Protein AF-A0A6B3CVJ9-F1 (afdb_monomer_lite)

Structure (mmCIF, N/CA/C/O backbone):
data_AF-A0A6B3CVJ9-F1
#
_entry.id   AF-A0A6B3CVJ9-F1
#
loop_
_atom_site.group_PDB
_atom_site.id
_atom_site.type_symbol
_atom_site.label_atom_id
_atom_site.label_alt_id
_atom_site.label_comp_id
_atom_site.label_asym_id
_atom_site.label_entity_id
_atom_site.label_seq_id
_a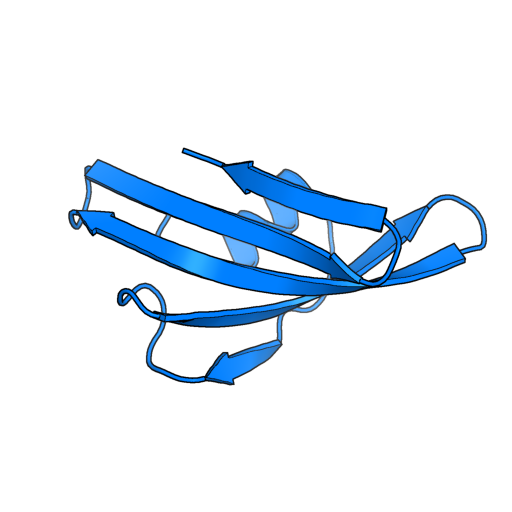tom_site.pdbx_PDB_ins_code
_atom_site.Cartn_x
_atom_site.Cartn_y
_atom_site.Cartn_z
_atom_site.occupancy
_atom_site.B_iso_or_equiv
_atom_site.auth_seq_id
_atom_site.auth_comp_id
_atom_site.auth_asym_id
_atom_site.auth_atom_id
_atom_site.pdbx_PDB_model_num
ATOM 1 N N . LEU A 1 1 ? -1.276 5.624 10.389 1.00 66.25 1 LEU A N 1
ATOM 2 C CA . LEU A 1 1 ? -1.936 4.531 9.634 1.00 66.25 1 LEU A CA 1
ATOM 3 C C . LEU A 1 1 ? -2.911 5.081 8.597 1.00 66.25 1 LEU A C 1
ATOM 5 O O . LEU A 1 1 ? -2.732 4.794 7.429 1.00 66.25 1 LEU A O 1
ATOM 9 N N . ALA A 1 2 ? -3.894 5.900 8.988 1.00 81.19 2 ALA A N 1
ATOM 10 C CA . ALA A 1 2 ? -4.888 6.459 8.061 1.00 81.19 2 ALA A CA 1
ATOM 11 C C . ALA A 1 2 ? -4.351 7.502 7.060 1.00 81.19 2 ALA A C 1
ATOM 13 O O . ALA A 1 2 ? -5.074 7.885 6.152 1.00 81.19 2 ALA A O 1
ATOM 14 N N . ASP A 1 3 ? -3.112 7.964 7.206 1.00 83.56 3 ASP A N 1
ATOM 15 C CA . ASP A 1 3 ? -2.453 8.832 6.230 1.00 83.56 3 ASP A CA 1
ATOM 16 C C . ASP A 1 3 ? -1.731 7.961 5.188 1.00 83.56 3 ASP A C 1
ATOM 18 O O . ASP A 1 3 ? -0.775 7.253 5.517 1.00 83.56 3 ASP A O 1
ATOM 22 N N . GLY A 1 4 ? -2.241 7.970 3.954 1.00 78.12 4 GLY A N 1
ATOM 23 C CA . GLY A 1 4 ? -1.701 7.178 2.848 1.00 78.12 4 GLY A CA 1
ATOM 24 C C . GLY A 1 4 ? -0.315 7.641 2.397 1.00 78.12 4 GLY A C 1
ATOM 25 O O . GLY A 1 4 ? 0.506 6.805 2.018 1.00 78.12 4 GLY A O 1
ATOM 26 N N . ASP A 1 5 ? -0.022 8.937 2.511 1.00 81.31 5 ASP A N 1
ATOM 27 C CA . ASP A 1 5 ? 1.265 9.517 2.125 1.00 81.31 5 ASP A CA 1
ATOM 28 C C . ASP A 1 5 ? 2.335 9.096 3.130 1.00 81.31 5 ASP A C 1
ATOM 30 O O . ASP A 1 5 ? 3.387 8.585 2.742 1.00 81.31 5 ASP A O 1
ATOM 34 N N . ALA A 1 6 ? 2.035 9.208 4.429 1.00 82.19 6 ALA A N 1
ATOM 35 C CA . ALA A 1 6 ? 2.925 8.738 5.490 1.00 82.19 6 ALA A CA 1
ATOM 36 C C . ALA A 1 6 ? 3.189 7.222 5.402 1.00 82.19 6 ALA A C 1
ATOM 38 O O . ALA A 1 6 ? 4.307 6.770 5.656 1.00 82.19 6 ALA A O 1
ATOM 39 N N . TYR A 1 7 ? 2.179 6.430 5.020 1.00 79.81 7 TYR A N 1
ATOM 40 C CA . TYR A 1 7 ? 2.342 4.994 4.788 1.00 79.81 7 TYR A CA 1
ATOM 41 C C . TYR A 1 7 ? 3.302 4.705 3.628 1.00 79.81 7 TYR A C 1
ATOM 43 O O . TYR A 1 7 ? 4.257 3.946 3.801 1.00 79.81 7 TYR A O 1
ATOM 51 N N . VAL A 1 8 ? 3.087 5.321 2.461 1.00 78.00 8 VAL A N 1
ATOM 52 C CA . VAL A 1 8 ? 3.965 5.107 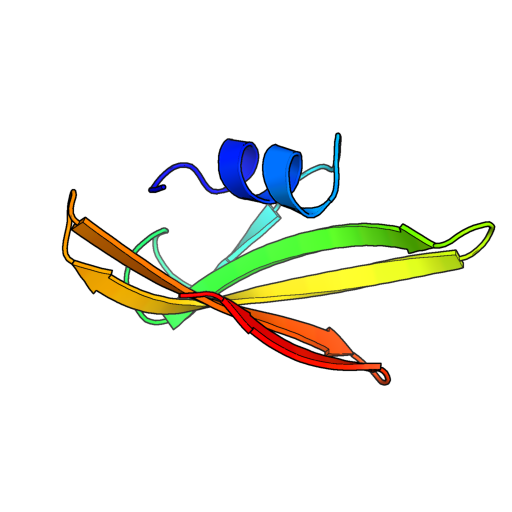1.302 1.00 78.00 8 VAL A CA 1
ATOM 53 C C . VAL A 1 8 ? 5.378 5.594 1.602 1.00 78.00 8 VAL A C 1
ATOM 55 O O . VAL A 1 8 ? 6.331 4.893 1.272 1.00 78.00 8 VAL A O 1
ATOM 58 N N . GLN A 1 9 ? 5.532 6.722 2.301 1.00 80.88 9 GLN A N 1
ATOM 59 C CA . GLN A 1 9 ? 6.849 7.183 2.738 1.00 80.88 9 GLN A CA 1
ATOM 60 C C . GLN A 1 9 ? 7.578 6.167 3.614 1.00 80.88 9 GLN A C 1
ATOM 62 O O . GLN A 1 9 ? 8.783 5.987 3.453 1.00 80.88 9 GLN A O 1
ATOM 67 N N . TRP A 1 10 ? 6.868 5.484 4.510 1.00 77.44 10 TRP A N 1
ATOM 68 C CA . TRP A 1 10 ? 7.463 4.458 5.361 1.00 77.44 10 TRP A CA 1
ATOM 69 C C . TRP A 1 10 ? 7.828 3.178 4.590 1.00 77.44 10 TRP A C 1
ATOM 71 O O . TRP A 1 10 ? 8.916 2.644 4.792 1.00 77.44 10 TRP A O 1
ATOM 81 N N . VAL A 1 11 ? 6.954 2.694 3.699 1.00 71.94 11 VAL A N 1
ATOM 82 C CA . VAL A 1 11 ? 7.177 1.430 2.964 1.00 71.94 11 VAL A CA 1
ATOM 83 C C . VAL A 1 11 ? 8.164 1.585 1.808 1.00 71.94 11 VAL A C 1
ATOM 85 O O . VAL A 1 11 ? 8.969 0.692 1.554 1.00 71.94 11 VAL A O 1
ATOM 88 N N . VAL A 1 12 ? 8.068 2.689 1.071 1.00 74.50 12 VAL A N 1
ATOM 89 C CA . VAL A 1 12 ? 8.741 2.883 -0.222 1.00 74.50 12 VAL A CA 1
ATOM 90 C C . VAL A 1 12 ? 9.849 3.931 -0.142 1.00 74.50 12 VAL A C 1
ATOM 92 O O . VAL A 1 12 ? 10.808 3.873 -0.911 1.00 74.50 12 VAL A O 1
ATOM 95 N N . GLY A 1 13 ? 9.741 4.883 0.785 1.00 72.50 13 GLY A N 1
ATOM 96 C CA . GLY A 1 13 ? 10.526 6.114 0.776 1.00 72.50 13 GLY A CA 1
ATOM 97 C C . GLY A 1 13 ? 9.781 7.262 0.081 1.00 72.50 13 GLY A C 1
ATOM 98 O O . GLY A 1 13 ? 8.582 7.156 -0.179 1.00 72.50 13 GLY A O 1
ATOM 99 N N . PRO A 1 14 ? 10.449 8.398 -0.191 1.00 65.12 14 PRO A N 1
ATOM 100 C CA . PRO A 1 14 ? 9.803 9.586 -0.739 1.00 65.12 14 PRO A CA 1
ATOM 101 C C . PRO A 1 14 ? 9.259 9.317 -2.149 1.00 65.12 14 PRO A C 1
ATOM 103 O O . PRO A 1 14 ? 9.969 9.435 -3.146 1.00 65.12 14 PRO A O 1
ATOM 106 N N . SER A 1 15 ? 7.972 8.994 -2.209 1.00 77.69 15 SER A N 1
ATOM 107 C CA . SER A 1 15 ? 7.204 8.774 -3.429 1.00 77.69 15 SER A CA 1
ATOM 108 C C . SER A 1 15 ? 5.913 9.578 -3.363 1.00 77.69 15 SER A C 1
ATOM 110 O O . SER A 1 15 ? 5.349 9.795 -2.290 1.00 77.69 15 SER A O 1
ATOM 112 N N . LYS A 1 16 ? 5.438 10.035 -4.523 1.00 81.12 16 LYS A N 1
ATOM 113 C CA . LYS A 1 16 ? 4.144 10.709 -4.623 1.00 81.12 16 LYS A CA 1
ATOM 114 C C . LYS A 1 16 ? 3.028 9.671 -4.558 1.00 81.12 16 LYS A C 1
ATOM 116 O O . LYS A 1 16 ? 3.076 8.667 -5.267 1.00 81.12 16 LYS A O 1
ATOM 121 N N . VAL A 1 17 ? 2.006 9.957 -3.764 1.00 88.00 17 VAL A N 1
ATOM 122 C CA . VAL A 1 17 ? 0.793 9.145 -3.679 1.00 88.00 17 VAL A CA 1
ATOM 123 C C . VAL A 1 17 ? -0.324 9.804 -4.470 1.00 88.00 17 VAL A C 1
ATOM 125 O O . VAL A 1 17 ? -0.483 11.024 -4.471 1.00 88.00 17 VAL A O 1
ATOM 128 N N . THR A 1 18 ? -1.091 8.986 -5.183 1.00 91.38 18 THR A N 1
ATOM 129 C CA . THR A 1 18 ? -2.264 9.430 -5.936 1.00 91.38 18 THR A CA 1
ATOM 130 C C . THR A 1 18 ? -3.468 8.581 -5.534 1.00 91.38 18 THR A C 1
ATOM 132 O O . THR A 1 18 ? -3.479 7.386 -5.838 1.00 91.38 18 THR A O 1
ATOM 135 N N . PRO A 1 19 ? -4.486 9.156 -4.873 1.00 92.19 19 PRO A N 1
ATOM 136 C CA . PRO A 1 19 ? -5.753 8.469 -4.632 1.00 92.19 19 PRO A CA 1
ATOM 137 C C . PRO A 1 19 ? -6.392 8.023 -5.950 1.00 92.19 19 PRO A C 1
ATOM 139 O O . PRO A 1 19 ? -6.356 8.765 -6.935 1.00 92.19 19 PRO A O 1
ATOM 142 N N . ARG A 1 20 ? -6.962 6.815 -5.979 1.00 94.00 20 ARG A N 1
ATOM 143 C CA . ARG A 1 20 ? -7.594 6.247 -7.179 1.00 94.00 20 ARG A CA 1
ATOM 144 C C . ARG A 1 20 ? -9.087 6.039 -6.968 1.00 94.00 20 ARG A C 1
ATOM 146 O O . ARG A 1 20 ? -9.873 6.779 -7.548 1.00 94.00 20 ARG A O 1
ATOM 153 N N . ASP A 1 21 ? -9.459 5.116 -6.089 1.00 94.19 21 ASP A N 1
ATOM 154 C CA . ASP A 1 21 ? -10.851 4.762 -5.828 1.00 94.19 21 ASP A CA 1
ATOM 155 C C . ASP A 1 21 ? -11.202 4.879 -4.348 1.00 94.19 21 ASP A C 1
ATOM 157 O O . ASP A 1 21 ? -10.383 4.639 -3.457 1.00 94.19 21 ASP A O 1
ATOM 161 N N . GLY A 1 22 ? -12.467 5.205 -4.088 1.00 94.19 22 GLY A N 1
ATOM 162 C CA . GLY A 1 22 ? -13.013 5.295 -2.739 1.00 94.19 22 GLY A CA 1
ATOM 163 C C . GLY A 1 22 ? -12.418 6.430 -1.903 1.00 94.19 22 GLY A C 1
ATOM 164 O O . GLY A 1 22 ? -11.718 7.320 -2.384 1.00 94.19 22 GLY A O 1
ATOM 165 N N . ARG A 1 23 ? -12.740 6.415 -0.608 1.00 93.50 23 ARG A N 1
ATOM 166 C CA . ARG A 1 23 ? -12.214 7.371 0.370 1.00 93.50 23 ARG A CA 1
ATOM 167 C C . ARG A 1 23 ? -11.243 6.645 1.279 1.00 93.50 23 ARG A C 1
ATOM 169 O O . ARG A 1 23 ? -11.656 5.818 2.080 1.00 93.50 23 ARG A O 1
ATOM 176 N N . TRP A 1 24 ? -9.964 6.977 1.194 1.00 91.25 24 TRP A N 1
ATOM 177 C CA . TRP A 1 24 ? -8.970 6.437 2.114 1.00 91.25 24 TRP A CA 1
ATOM 178 C C . TRP A 1 24 ? -9.281 6.834 3.576 1.00 91.25 24 TRP A C 1
ATOM 180 O O . TRP A 1 24 ? -9.708 7.971 3.801 1.00 91.25 24 TRP A O 1
ATOM 190 N N . PRO A 1 25 ? -9.088 5.950 4.577 1.00 93.31 25 PRO A N 1
ATOM 191 C CA . PRO A 1 25 ? -8.650 4.550 4.501 1.00 93.31 25 PRO A CA 1
ATOM 192 C C . PRO A 1 25 ? -9.822 3.543 4.538 1.00 93.31 25 PRO A C 1
ATOM 194 O O . PRO A 1 25 ? -9.710 2.483 5.147 1.00 93.31 25 PRO A O 1
ATOM 197 N N . GLN A 1 26 ? -10.986 3.857 3.965 1.00 94.88 26 GLN A N 1
ATOM 198 C CA . GLN A 1 26 ? -12.119 2.926 3.965 1.00 94.88 26 GLN A CA 1
ATOM 199 C C . GLN A 1 26 ? -11.782 1.650 3.185 1.00 94.88 26 GLN A C 1
ATOM 201 O O . GLN A 1 26 ? -11.025 1.683 2.217 1.00 94.88 26 GLN A O 1
ATOM 206 N N . VAL A 1 27 ? -12.358 0.517 3.598 1.00 96.56 27 VAL A N 1
ATOM 207 C CA . VAL A 1 27 ? -12.170 -0.770 2.909 1.00 96.56 27 VAL A CA 1
ATOM 208 C C . VAL A 1 27 ? -12.534 -0.630 1.430 1.00 96.56 27 VAL A C 1
ATOM 210 O O . VAL A 1 27 ? -13.583 -0.090 1.091 1.00 96.56 27 VAL A O 1
ATOM 213 N N . GLY A 1 28 ? -11.651 -1.115 0.556 1.00 96.56 28 GLY A N 1
ATOM 214 C CA . GLY A 1 28 ? -11.765 -0.983 -0.894 1.00 96.56 28 GLY A CA 1
ATOM 215 C C . GLY A 1 28 ? -11.156 0.295 -1.472 1.00 96.56 28 GLY A C 1
ATOM 216 O O . GLY A 1 28 ? -10.988 0.353 -2.685 1.00 96.56 28 GLY A O 1
ATOM 217 N N . ALA A 1 29 ? -10.782 1.282 -0.649 1.00 96.19 29 ALA A N 1
ATOM 218 C CA . ALA A 1 29 ? -10.074 2.459 -1.137 1.00 96.19 29 ALA A CA 1
ATOM 219 C C . ALA A 1 29 ? -8.693 2.087 -1.689 1.00 96.19 29 ALA A C 1
ATOM 221 O O . ALA A 1 29 ? -8.029 1.180 -1.167 1.00 96.19 29 ALA A O 1
ATOM 222 N N . THR A 1 30 ? -8.259 2.803 -2.723 1.00 95.62 30 THR A N 1
ATOM 223 C CA . THR A 1 30 ? -7.010 2.522 -3.433 1.00 95.62 30 THR A CA 1
ATOM 224 C C . THR A 1 30 ? -6.127 3.757 -3.563 1.00 95.62 30 THR A C 1
ATOM 226 O O . THR A 1 30 ? -6.592 4.882 -3.771 1.00 95.62 30 THR A O 1
ATOM 229 N N . ILE A 1 31 ? -4.820 3.534 -3.442 1.00 94.19 31 ILE A N 1
ATOM 230 C CA . ILE A 1 31 ? -3.787 4.543 -3.683 1.00 94.19 31 ILE A CA 1
ATOM 231 C C . ILE A 1 31 ? -2.747 3.992 -4.652 1.00 94.19 31 ILE A C 1
ATOM 233 O O . ILE A 1 31 ? -2.327 2.843 -4.526 1.00 94.19 31 ILE A O 1
ATOM 237 N N . ALA A 1 32 ? -2.318 4.819 -5.601 1.00 92.62 32 ALA A N 1
ATOM 238 C CA . ALA A 1 32 ? -1.235 4.516 -6.527 1.00 92.62 32 ALA A CA 1
ATOM 239 C C . ALA A 1 32 ? 0.049 5.245 -6.122 1.00 92.62 32 ALA A C 1
ATOM 241 O O . ALA A 1 32 ? -0.000 6.380 -5.639 1.00 92.62 32 ALA A O 1
ATOM 242 N N . TYR A 1 33 ? 1.187 4.596 -6.342 1.00 90.56 33 TYR A N 1
ATOM 243 C CA . TYR A 1 33 ? 2.515 5.152 -6.097 1.00 90.56 33 TYR A CA 1
ATOM 244 C C . TYR A 1 33 ? 3.563 4.432 -6.944 1.00 90.56 33 TYR A C 1
ATOM 246 O O . TYR A 1 33 ? 3.355 3.313 -7.410 1.00 90.56 33 TYR A O 1
ATOM 254 N N . GLU A 1 34 ? 4.714 5.069 -7.112 1.00 88.38 34 GLU A N 1
ATOM 255 C CA . GLU A 1 34 ? 5.841 4.496 -7.839 1.00 88.38 34 GLU A CA 1
ATOM 256 C C . GLU A 1 34 ? 6.931 4.028 -6.871 1.00 88.38 34 GLU A C 1
ATOM 258 O O . GLU A 1 34 ? 7.255 4.706 -5.890 1.00 88.38 34 GLU A O 1
ATOM 263 N N . VAL A 1 35 ? 7.520 2.869 -7.166 1.00 83.81 35 VAL A N 1
ATOM 264 C CA . VAL A 1 35 ? 8.667 2.311 -6.440 1.00 83.81 35 VAL A CA 1
ATOM 265 C C . VAL A 1 35 ? 9.855 2.260 -7.389 1.00 83.81 35 VAL A C 1
ATOM 267 O O . VAL A 1 35 ? 9.749 1.742 -8.502 1.00 83.81 35 VAL A O 1
ATOM 270 N N . ARG A 1 36 ? 11.008 2.762 -6.943 1.00 83.44 36 ARG A N 1
ATOM 271 C CA . ARG A 1 36 ? 12.262 2.648 -7.690 1.00 83.44 36 ARG A CA 1
ATOM 272 C C . ARG A 1 36 ? 13.043 1.425 -7.215 1.00 83.44 36 ARG A C 1
ATOM 274 O O . ARG A 1 36 ? 13.463 1.375 -6.064 1.00 83.44 36 ARG A O 1
ATOM 281 N N . LEU A 1 37 ? 13.283 0.474 -8.116 1.00 80.56 37 LEU A N 1
ATOM 282 C CA . LEU A 1 37 ? 14.153 -0.683 -7.882 1.00 80.56 37 LEU A CA 1
ATOM 283 C C . LEU A 1 37 ? 15.362 -0.598 -8.820 1.00 80.56 37 LEU A C 1
ATOM 285 O O . LEU A 1 37 ? 15.317 -1.026 -9.974 1.00 80.56 37 LEU A O 1
ATOM 289 N N . GLY A 1 38 ? 16.449 0.006 -8.338 1.00 82.94 38 GLY A N 1
ATOM 290 C CA . GLY A 1 38 ? 17.608 0.314 -9.180 1.00 82.94 38 GLY A CA 1
ATOM 291 C C . GLY A 1 38 ? 17.225 1.256 -10.338 1.00 82.94 38 GLY A C 1
ATOM 292 O O . GLY A 1 38 ? 16.644 2.313 -10.075 1.00 82.94 38 GLY A O 1
ATOM 293 N N . PRO A 1 39 ? 17.525 0.919 -11.610 1.00 86.25 39 PRO A N 1
ATOM 294 C CA . PRO A 1 39 ? 17.124 1.738 -12.757 1.00 86.25 39 PRO A CA 1
ATOM 295 C C . PRO A 1 39 ? 15.632 1.601 -13.111 1.00 86.25 39 PRO A C 1
ATOM 297 O O . PRO A 1 39 ? 15.141 2.361 -13.942 1.00 86.25 39 PRO A O 1
ATOM 300 N N . LEU A 1 40 ? 14.913 0.641 -12.516 1.00 83.06 40 LEU A N 1
ATOM 301 C CA . LEU A 1 40 ? 13.510 0.376 -12.823 1.00 83.06 40 LEU A CA 1
ATOM 302 C C . LEU A 1 40 ? 12.585 1.283 -12.011 1.00 83.06 40 LEU A C 1
ATOM 304 O O . LEU A 1 40 ? 12.793 1.490 -10.813 1.00 83.06 40 LEU A O 1
ATOM 308 N N . LEU A 1 41 ? 11.533 1.767 -12.669 1.00 84.12 41 LEU A N 1
ATOM 309 C CA . LEU A 1 41 ? 10.389 2.426 -12.050 1.00 84.12 41 LEU A CA 1
ATOM 310 C C . LEU A 1 41 ? 9.186 1.493 -12.178 1.00 84.12 41 LEU A C 1
ATOM 312 O O . LEU A 1 41 ? 8.902 1.007 -13.273 1.00 84.12 41 LEU A O 1
ATOM 316 N N . LEU A 1 42 ? 8.528 1.205 -11.059 1.00 85.19 42 LEU A N 1
ATOM 317 C CA . LEU A 1 42 ? 7.384 0.306 -11.009 1.00 85.19 42 LEU A CA 1
ATOM 318 C C . LEU A 1 42 ? 6.149 1.050 -10.523 1.00 85.19 42 LEU A C 1
ATOM 320 O O . LEU A 1 42 ? 6.156 1.604 -9.422 1.00 85.19 42 LEU A O 1
ATOM 324 N N . ASP A 1 43 ? 5.080 0.978 -11.307 1.00 87.81 43 ASP A N 1
ATOM 325 C CA . ASP A 1 43 ? 3.750 1.399 -10.889 1.00 87.81 43 ASP A CA 1
ATOM 326 C C . ASP A 1 43 ? 3.163 0.384 -9.911 1.00 87.81 43 ASP A C 1
ATOM 328 O O . ASP A 1 43 ? 3.104 -0.820 -10.185 1.00 87.81 43 ASP A O 1
ATOM 332 N N . ASN A 1 44 ? 2.727 0.878 -8.758 1.00 90.38 44 ASN A N 1
ATOM 333 C CA . ASN A 1 44 ? 2.134 0.076 -7.704 1.00 90.38 44 ASN A CA 1
ATOM 334 C C . ASN A 1 44 ? 0.787 0.661 -7.286 1.00 90.38 44 ASN A C 1
ATOM 336 O O . ASN A 1 44 ? 0.532 1.862 -7.398 1.00 90.38 44 ASN A O 1
ATOM 340 N N . GLU A 1 45 ? -0.065 -0.207 -6.755 1.00 92.88 45 GLU A N 1
ATOM 341 C CA . GLU A 1 45 ? -1.348 0.163 -6.169 1.00 92.88 45 GLU A CA 1
ATOM 342 C C . GLU A 1 45 ? -1.529 -0.577 -4.847 1.00 92.88 45 GLU A C 1
ATOM 344 O O . GLU A 1 45 ? -1.329 -1.785 -4.785 1.00 92.88 45 GLU A O 1
ATOM 349 N N . SER A 1 46 ? -1.934 0.121 -3.790 1.00 93.62 46 SER A N 1
ATOM 350 C CA . SER A 1 46 ? -2.370 -0.509 -2.542 1.00 93.62 46 SER A CA 1
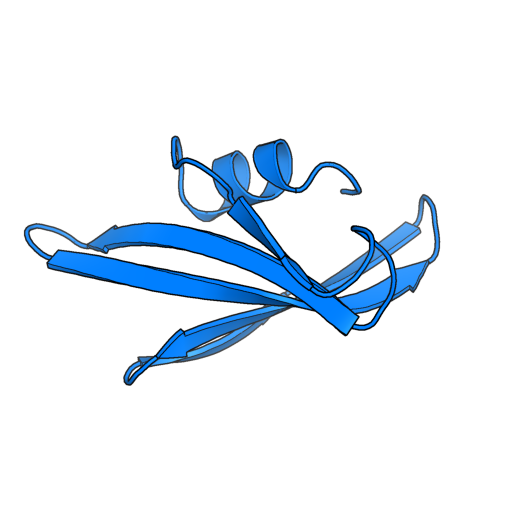ATOM 351 C C . SER A 1 46 ? -3.880 -0.407 -2.388 1.00 93.62 46 SER A C 1
ATOM 353 O O . SER A 1 46 ? -4.455 0.657 -2.607 1.00 93.62 46 SER A O 1
ATOM 355 N N . VAL A 1 47 ? -4.506 -1.507 -1.965 1.00 95.81 47 VAL A N 1
ATOM 356 C CA . VAL A 1 47 ? -5.944 -1.601 -1.674 1.00 95.81 47 VAL A CA 1
ATOM 357 C C . VAL A 1 47 ? -6.151 -1.828 -0.185 1.00 95.81 47 VAL A C 1
ATOM 359 O O . VAL A 1 47 ? -5.551 -2.741 0.385 1.00 95.81 47 VAL A O 1
ATOM 362 N N . VAL A 1 48 ? -7.053 -1.072 0.441 1.00 96.56 48 VAL A N 1
ATOM 363 C CA . VAL A 1 48 ? -7.462 -1.353 1.822 1.00 96.56 48 VAL A CA 1
ATOM 364 C C . VAL A 1 48 ? -8.303 -2.623 1.872 1.00 96.56 48 VAL A C 1
ATOM 366 O O . VAL A 1 48 ? -9.385 -2.696 1.287 1.00 96.56 48 VAL A O 1
ATOM 369 N N . ARG A 1 49 ? -7.830 -3.629 2.609 1.00 96.69 49 ARG A N 1
ATOM 370 C CA . ARG A 1 49 ? -8.539 -4.899 2.822 1.00 96.69 49 ARG A CA 1
ATOM 371 C C . ARG A 1 49 ? -9.263 -4.953 4.160 1.00 96.69 49 ARG A C 1
ATOM 373 O O . ARG A 1 49 ? -10.309 -5.591 4.242 1.00 96.69 49 ARG A O 1
ATOM 380 N N . ARG A 1 50 ? -8.756 -4.260 5.180 1.00 95.62 50 ARG A N 1
ATOM 381 C CA . ARG A 1 50 ? -9.416 -4.121 6.483 1.00 95.62 50 ARG A CA 1
ATOM 382 C C . ARG A 1 50 ? -9.063 -2.781 7.104 1.00 95.62 50 ARG A C 1
ATOM 384 O O . ARG A 1 50 ? -7.903 -2.393 7.088 1.00 95.62 50 ARG A O 1
ATOM 391 N N . CYS A 1 51 ? -10.046 -2.117 7.698 1.00 94.62 51 CYS A N 1
ATOM 392 C CA . CYS A 1 51 ? -9.826 -0.914 8.488 1.00 94.62 51 CYS A CA 1
A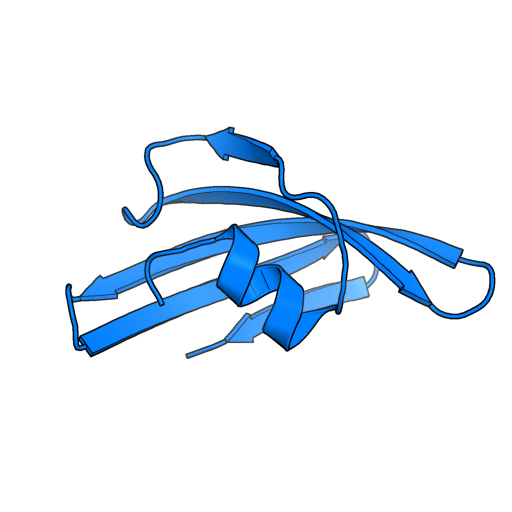TOM 393 C C . CYS A 1 51 ? -10.630 -1.010 9.785 1.00 94.62 51 CYS A C 1
ATOM 395 O O . CYS A 1 51 ? -11.856 -1.112 9.754 1.00 94.62 51 CYS A O 1
ATOM 397 N N . VAL A 1 52 ? -9.930 -0.974 10.915 1.00 93.75 52 VAL A N 1
ATOM 398 C CA . VAL A 1 52 ? -10.500 -0.700 12.235 1.00 93.75 52 VAL A CA 1
ATOM 399 C C . VAL A 1 52 ? -9.877 0.606 12.686 1.00 93.75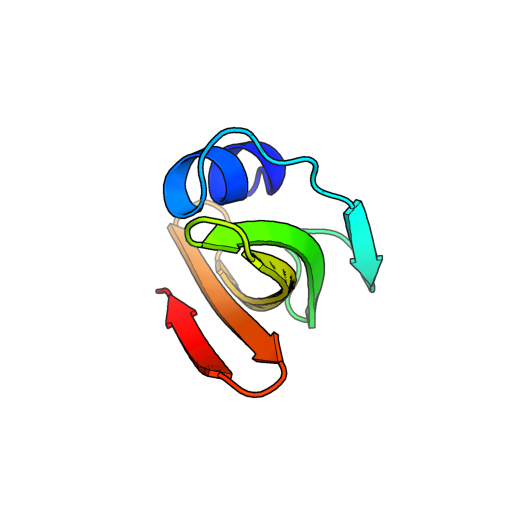 52 VAL A C 1
ATOM 401 O O . VAL A 1 52 ? -8.665 0.677 12.895 1.00 93.75 52 VAL A O 1
ATOM 404 N N . GLU A 1 53 ? -10.694 1.648 12.777 1.00 88.56 53 GLU A N 1
ATOM 405 C CA . GLU A 1 53 ? -10.223 2.993 13.087 1.00 88.56 53 GLU A CA 1
ATOM 406 C C . GLU A 1 53 ? -9.371 3.010 14.364 1.00 88.56 53 GLU A C 1
ATOM 408 O O . GLU A 1 53 ? -9.718 2.404 15.376 1.00 88.56 53 GLU A O 1
ATOM 413 N N . GLY A 1 54 ? -8.201 3.648 14.280 1.00 87.19 54 GLY A N 1
ATOM 414 C CA . GLY A 1 54 ? -7.240 3.735 15.382 1.00 87.19 54 GLY A CA 1
ATOM 415 C C . GLY A 1 54 ? -6.516 2.434 15.753 1.00 87.19 54 GLY A C 1
ATOM 416 O O . GLY A 1 54 ? -5.672 2.474 16.642 1.00 87.19 54 GLY A O 1
ATOM 417 N N . SER A 1 55 ? -6.799 1.301 15.097 1.00 89.50 55 SER A N 1
ATOM 418 C CA . SER A 1 55 ? -6.282 -0.008 15.523 1.00 89.50 55 SER A CA 1
ATOM 419 C C . SER A 1 55 ? -5.649 -0.828 14.402 1.00 89.50 55 SER A C 1
ATOM 421 O O . SER A 1 55 ? -4.514 -1.270 14.556 1.00 89.50 55 SER A O 1
ATOM 423 N N . VAL A 1 56 ? -6.348 -1.035 13.284 1.00 91.31 56 VAL A N 1
ATOM 424 C CA . VAL A 1 56 ? -5.913 -1.959 12.225 1.00 91.31 56 VAL A CA 1
ATOM 425 C C . VAL A 1 56 ? -6.068 -1.307 10.865 1.00 91.31 56 VAL A C 1
ATOM 427 O O . VAL A 1 56 ? -7.126 -0.761 10.550 1.00 91.31 56 VAL A O 1
ATOM 430 N N . LEU A 1 57 ? -5.040 -1.438 10.033 1.00 93.12 57 LEU A N 1
ATOM 431 C CA . LEU A 1 57 ? -5.119 -1.133 8.614 1.00 93.12 57 LEU A CA 1
ATOM 432 C C . LEU A 1 57 ? -4.403 -2.232 7.830 1.00 93.12 57 LEU A C 1
ATOM 434 O O . LEU A 1 57 ? -3.183 -2.213 7.718 1.00 93.12 57 LEU A O 1
ATOM 438 N N . GLU A 1 58 ? -5.170 -3.179 7.290 1.00 94.50 58 GLU A N 1
ATOM 439 C CA . GLU A 1 58 ? -4.621 -4.209 6.409 1.00 94.50 58 GLU A CA 1
ATOM 440 C C . GLU A 1 58 ? -4.693 -3.741 4.959 1.00 94.50 58 GLU A C 1
ATOM 442 O O . GLU A 1 58 ? -5.762 -3.353 4.467 1.00 94.50 58 GLU A O 1
ATOM 447 N N . LEU A 1 59 ? -3.570 -3.845 4.261 1.00 93.94 59 LEU A N 1
ATOM 448 C CA . LEU A 1 59 ? -3.394 -3.426 2.881 1.00 93.94 59 LEU A CA 1
ATOM 449 C C . LEU A 1 59 ? -2.942 -4.598 2.016 1.00 93.94 59 LEU A C 1
ATOM 451 O O . LEU A 1 59 ? -2.232 -5.502 2.456 1.00 93.94 59 LEU A O 1
ATOM 455 N N . GLU A 1 60 ? -3.335 -4.561 0.753 1.00 94.62 60 GLU A N 1
ATOM 456 C CA . GLU A 1 60 ? -2.782 -5.419 -0.285 1.00 94.62 60 GLU A CA 1
ATOM 457 C C . GLU A 1 60 ? -2.096 -4.542 -1.324 1.00 94.62 60 GLU A C 1
ATOM 459 O O . GLU A 1 60 ? -2.761 -3.817 -2.065 1.00 94.62 60 GLU A O 1
ATOM 464 N N . ALA A 1 61 ? -0.769 -4.604 -1.349 1.00 91.44 61 ALA A N 1
ATOM 465 C CA . ALA A 1 61 ? 0.060 -3.943 -2.338 1.00 91.44 61 ALA A CA 1
ATOM 466 C C . ALA A 1 61 ? 0.156 -4.821 -3.589 1.00 91.44 61 ALA A C 1
ATOM 468 O O . ALA A 1 61 ? 0.525 -5.992 -3.515 1.00 91.44 61 ALA A O 1
ATOM 469 N N . LYS A 1 62 ? -0.154 -4.246 -4.744 1.00 91.50 62 LYS A N 1
ATOM 470 C CA . LYS A 1 62 ? -0.050 -4.856 -6.065 1.00 91.50 62 LYS A CA 1
ATOM 471 C C . LYS A 1 62 ? 1.128 -4.228 -6.801 1.00 91.50 62 LYS A C 1
ATOM 473 O O . LYS A 1 62 ? 1.114 -3.029 -7.068 1.00 91.50 62 LYS A O 1
ATOM 478 N N . ALA A 1 63 ? 2.101 -5.055 -7.175 1.00 85.69 63 ALA A N 1
ATOM 479 C CA . ALA A 1 63 ? 3.305 -4.657 -7.909 1.00 85.69 63 ALA A CA 1
ATOM 480 C C . ALA A 1 63 ? 3.265 -5.131 -9.375 1.00 85.69 63 ALA A C 1
ATOM 482 O O . ALA A 1 63 ? 4.272 -5.545 -9.959 1.00 85.69 63 ALA A O 1
ATOM 483 N N . GLY A 1 64 ? 2.067 -5.152 -9.968 1.00 79.44 64 GLY A N 1
ATOM 484 C CA . GLY A 1 64 ? 1.846 -5.637 -11.329 1.00 79.44 64 GLY A CA 1
ATOM 485 C C . GLY A 1 64 ? 2.333 -7.077 -11.523 1.00 79.44 64 GLY A C 1
ATOM 486 O O . GLY A 1 64 ? 1.894 -7.995 -10.830 1.00 79.44 64 GLY A O 1
ATOM 487 N N . ARG A 1 65 ? 3.260 -7.285 -12.471 1.00 77.62 65 ARG A N 1
ATOM 488 C CA . ARG A 1 65 ? 3.802 -8.617 -12.818 1.00 77.62 65 ARG A CA 1
ATOM 489 C C . ARG A 1 65 ? 4.595 -9.284 -11.691 1.00 77.62 65 ARG A C 1
ATOM 491 O O . ARG A 1 65 ? 4.818 -10.486 -11.763 1.00 77.62 65 ARG A O 1
ATOM 498 N N . LEU A 1 66 ? 5.023 -8.528 -10.680 1.00 81.31 66 LEU A N 1
ATOM 499 C CA . LEU A 1 66 ? 5.760 -9.066 -9.534 1.00 81.31 66 LEU A CA 1
ATOM 500 C C . LEU A 1 66 ? 4.840 -9.683 -8.467 1.00 81.31 66 LEU A C 1
ATOM 502 O O . LEU A 1 66 ? 5.331 -10.268 -7.506 1.00 81.31 66 LEU A O 1
ATOM 506 N N . GLY A 1 67 ? 3.518 -9.593 -8.648 1.00 85.81 67 GLY A N 1
ATOM 507 C CA . GLY A 1 67 ? 2.530 -10.175 -7.747 1.00 85.81 67 GLY A CA 1
ATOM 508 C C . GLY A 1 67 ? 2.015 -9.186 -6.704 1.00 85.81 67 GLY A C 1
ATOM 509 O O . GLY A 1 67 ? 2.000 -7.970 -6.919 1.00 85.81 67 GLY A O 1
ATOM 510 N N . THR A 1 68 ? 1.541 -9.727 -5.583 1.00 89.62 68 THR A N 1
ATOM 511 C CA . THR A 1 68 ? 0.894 -8.963 -4.511 1.00 89.62 68 THR A CA 1
ATOM 512 C C . THR A 1 68 ? 1.483 -9.299 -3.148 1.00 89.62 68 THR A C 1
ATOM 514 O O . THR A 1 68 ? 1.757 -10.467 -2.873 1.00 89.62 68 THR A O 1
ATOM 517 N N . ALA A 1 69 ? 1.597 -8.306 -2.270 1.00 88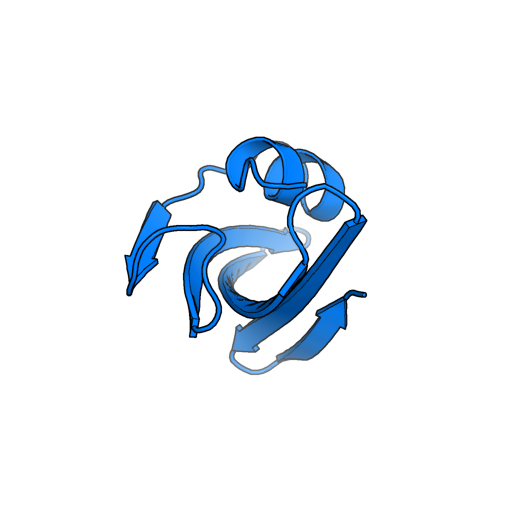.94 69 ALA A N 1
ATOM 518 C CA . ALA A 1 69 ? 1.997 -8.470 -0.876 1.00 88.94 69 ALA A CA 1
ATOM 519 C C . ALA A 1 69 ? 0.883 -7.984 0.056 1.00 88.94 69 ALA A C 1
ATOM 521 O O . ALA A 1 69 ? 0.263 -6.951 -0.197 1.00 88.94 69 ALA A O 1
ATOM 522 N N . ARG A 1 70 ? 0.632 -8.718 1.145 1.00 89.50 70 ARG A N 1
ATOM 523 C CA . ARG A 1 70 ? -0.331 -8.321 2.177 1.00 89.50 70 ARG A CA 1
ATOM 524 C C . ARG A 1 70 ? 0.409 -7.778 3.391 1.00 89.50 70 ARG A C 1
ATOM 526 O O . ARG A 1 70 ? 1.376 -8.384 3.843 1.00 89.50 70 ARG A O 1
ATOM 533 N N . ILE A 1 71 ? -0.052 -6.640 3.887 1.00 86.56 71 ILE A N 1
ATOM 534 C CA . ILE A 1 71 ? 0.549 -5.886 4.985 1.00 86.56 71 ILE A CA 1
ATOM 535 C C . ILE A 1 71 ? -0.549 -5.729 6.034 1.00 86.56 71 ILE A C 1
ATOM 537 O O . ILE A 1 71 ? -1.650 -5.303 5.689 1.00 86.56 71 ILE A O 1
ATOM 541 N N . ALA A 1 72 ? -0.284 -6.151 7.268 1.00 82.88 72 ALA A N 1
ATOM 542 C CA . ALA A 1 72 ? -1.244 -6.193 8.370 1.00 82.88 72 ALA A CA 1
ATOM 543 C C . ALA A 1 72 ? -0.653 -5.552 9.626 1.00 82.88 72 ALA A C 1
ATOM 545 O O . ALA A 1 72 ? 0.585 -5.656 9.792 1.00 82.88 72 ALA A O 1
#

Foldseek 3Di:
DQDPCVVCCVPANNWDKDWDDDDTPDAQTKIWIWHDDDPDIFIKMKGFHDDDPPPDTWIWIQRDPVGIDIDD

Sequence (72 aa):
LADGDAYVQWVVGPSKVTPRDGRWPQVGATIAYEVRLGPLLLDNESVVRRCVEGSVLELEAKAGRLGTARIA

Radius of gyration: 11.66 Å; chains: 1; bounding box: 31×21×28 Å

Secondary structure (DSSP, 8-state):
---HHHHHHHHHSS--EEE-SSSTTSTT-EEEEEEEETTEEEEEEEEEEEEETTTEEEEEEE-GGG-EEEE-

pLDDT: mean 87.21, std 7.44, range [65.12, 96.69]